Protein AF-A0A2E0SKK7-F1 (afdb_monome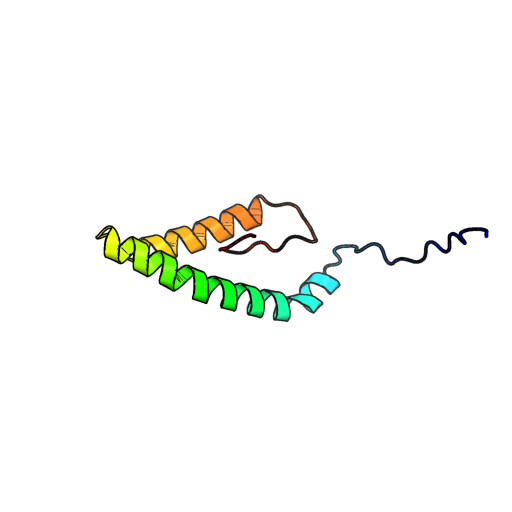r)

Radius of gyration: 18.73 Å; Cα contacts (8 Å, |Δi|>4): 34; chains: 1; bounding box: 65×22×34 Å

Sequence (82 aa):
MSVNSNSNQPKPKGNAAGFVRYFSNDIVSGFMVFLIALPLCLGIASASGFPPIAGIFTAIIGALVTTFISNSELTIKGPAAG

pLDDT: mean 70.43, std 11.56, range [42.06, 86.06]

Solvent-accessible surface area (backbone atoms only — not comparable to full-atom values): 5126 Å² total; per-residue (Å²): 135,84,84,78,86,75,85,79,70,81,72,87,66,80,40,76,70,53,52,67,70,43,44,66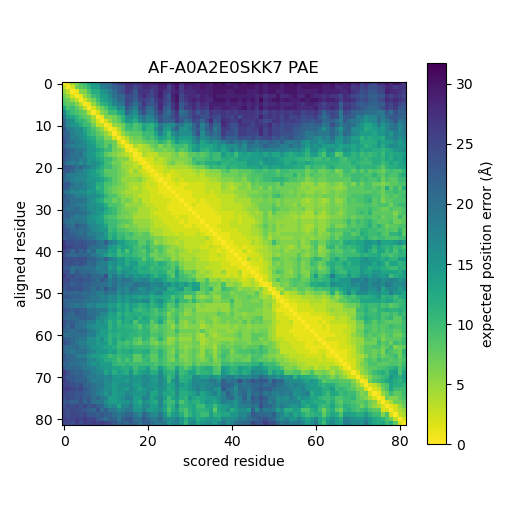,60,52,52,54,53,47,50,53,46,47,64,59,46,50,58,52,44,44,50,52,20,67,75,66,77,44,69,56,67,56,52,52,52,48,45,54,51,50,34,56,51,48,52,67,69,58,90,55,88,87,58,79,72,44,80,70,65,123

Foldseek 3Di:
DDDDPPVPDPPPDLDVVVCVVCVVVLVVVQVVVCVVVLVVLVVVCVVVVHDSVVVVVCLVVVLVVQVVPDDDSPARRHSPGD

Mean predicted aligned error: 12.16 Å

Secondary structure (DSSP, 8-state):
---------------HHHHHHHHHHHHHHHHHHHHHHHHHHHHHHHHHT--HHHHHHHHHHHHHHHHHH---TT---STT--

Structure (mmCIF, N/CA/C/O backbone):
data_AF-A0A2E0SKK7-F1
#
_entry.id   AF-A0A2E0SKK7-F1
#
loop_
_atom_site.group_PDB
_atom_site.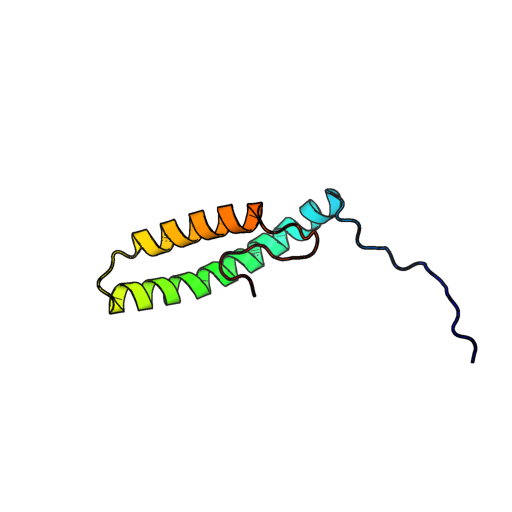id
_atom_site.type_symbol
_atom_site.label_atom_id
_atom_site.label_alt_id
_atom_site.label_comp_id
_atom_site.label_asym_id
_atom_site.label_entity_id
_atom_site.label_seq_id
_atom_site.pdbx_PDB_ins_code
_atom_site.Cartn_x
_atom_site.Cartn_y
_atom_site.Cartn_z
_atom_site.occupancy
_atom_site.B_iso_or_equiv
_atom_site.auth_seq_id
_atom_site.auth_comp_id
_atom_site.auth_asym_id
_atom_site.auth_atom_id
_atom_site.pdbx_PDB_model_num
ATOM 1 N N . MET A 1 1 ? 46.793 -8.621 -0.029 1.00 48.06 1 MET A N 1
ATOM 2 C CA . MET A 1 1 ? 45.694 -8.679 -1.016 1.00 48.06 1 MET A CA 1
ATOM 3 C C . MET A 1 1 ? 45.201 -7.264 -1.301 1.00 48.06 1 MET A C 1
ATOM 5 O O . MET A 1 1 ? 44.598 -6.665 -0.422 1.00 48.06 1 MET A O 1
ATOM 9 N N . SER A 1 2 ? 45.495 -6.719 -2.487 1.00 42.34 2 SER A N 1
ATOM 10 C CA . SER A 1 2 ? 44.929 -5.446 -2.963 1.00 42.34 2 SER A CA 1
ATOM 11 C C . SER A 1 2 ? 43.459 -5.627 -3.326 1.00 42.34 2 SER A C 1
ATOM 13 O O . SER A 1 2 ? 43.134 -6.455 -4.175 1.00 42.34 2 SER A O 1
ATOM 15 N N . VAL A 1 3 ? 42.581 -4.834 -2.713 1.00 57.69 3 VAL A N 1
ATOM 16 C CA . VAL A 1 3 ? 41.189 -4.679 -3.146 1.00 57.69 3 VAL A CA 1
ATOM 17 C C . VAL A 1 3 ? 41.203 -3.890 -4.459 1.00 57.69 3 VAL A C 1
ATOM 19 O O . VAL A 1 3 ? 41.611 -2.733 -4.497 1.00 57.69 3 VAL A O 1
ATOM 22 N N . ASN A 1 4 ? 40.835 -4.556 -5.554 1.00 58.72 4 ASN A N 1
ATOM 23 C CA . ASN A 1 4 ? 40.762 -3.987 -6.896 1.00 58.72 4 ASN A CA 1
ATOM 24 C C . ASN A 1 4 ? 39.480 -3.149 -7.031 1.00 58.72 4 ASN A C 1
ATOM 26 O O . ASN A 1 4 ? 38.373 -3.686 -7.080 1.00 58.72 4 ASN A O 1
ATOM 30 N N . SER A 1 5 ? 39.647 -1.831 -7.083 1.00 59.34 5 SER A N 1
ATOM 31 C CA . SER A 1 5 ? 38.599 -0.840 -7.329 1.00 59.34 5 SER A CA 1
ATOM 32 C C . SER A 1 5 ? 38.149 -0.854 -8.797 1.00 59.34 5 SER A C 1
ATOM 34 O O . SER A 1 5 ? 38.472 0.056 -9.556 1.00 59.34 5 SER A O 1
ATOM 36 N N . ASN A 1 6 ? 37.387 -1.867 -9.218 1.00 53.78 6 ASN A N 1
ATOM 37 C CA . ASN A 1 6 ? 36.627 -1.808 -10.471 1.00 53.78 6 ASN A CA 1
ATOM 38 C C . ASN A 1 6 ? 35.235 -1.220 -10.190 1.00 53.78 6 ASN A C 1
ATOM 40 O O . ASN A 1 6 ? 34.284 -1.913 -9.837 1.00 53.78 6 ASN A O 1
ATOM 44 N N . SER A 1 7 ? 35.147 0.102 -10.309 1.00 57.16 7 SER A N 1
ATOM 45 C CA . SER A 1 7 ? 33.999 0.975 -10.033 1.00 57.16 7 SER A CA 1
ATOM 46 C C . SER A 1 7 ? 32.853 0.867 -11.055 1.00 57.16 7 SER A C 1
ATOM 48 O O . SER A 1 7 ? 32.219 1.866 -11.389 1.00 57.16 7 SER A O 1
ATOM 50 N N . ASN A 1 8 ? 32.542 -0.340 -11.532 1.00 53.66 8 ASN A N 1
ATOM 51 C CA . ASN A 1 8 ? 31.520 -0.581 -12.555 1.00 53.66 8 ASN A CA 1
ATOM 52 C C . ASN A 1 8 ? 30.211 -1.144 -11.971 1.00 53.66 8 ASN A C 1
ATOM 54 O O . ASN A 1 8 ? 29.573 -2.020 -12.547 1.00 53.66 8 ASN A O 1
ATOM 58 N N . GLN A 1 9 ? 29.818 -0.661 -10.791 1.00 62.31 9 GLN A N 1
ATOM 59 C CA . GLN A 1 9 ? 28.486 -0.928 -10.252 1.00 62.31 9 GLN A CA 1
ATOM 60 C C . GLN A 1 9 ? 27.520 0.080 -10.883 1.00 62.31 9 GLN A C 1
ATOM 62 O O . 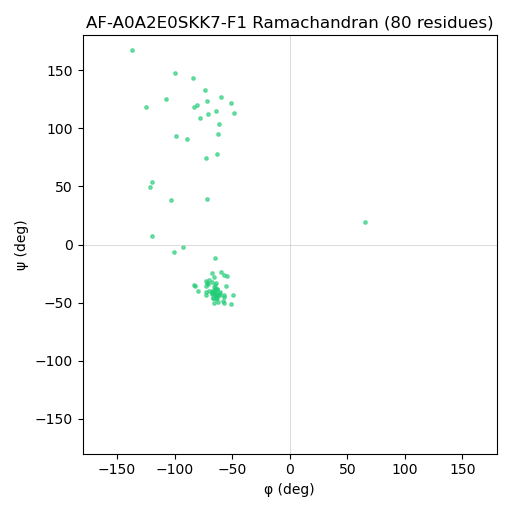GLN A 1 9 ? 27.728 1.287 -10.703 1.00 62.31 9 GLN A O 1
ATOM 67 N N . PRO A 1 10 ? 26.497 -0.359 -11.641 1.00 59.78 10 PRO A N 1
ATOM 68 C CA . PRO A 1 10 ? 25.520 0.552 -12.211 1.00 59.78 10 PRO A CA 1
ATOM 69 C C . PRO A 1 10 ? 24.821 1.252 -11.048 1.00 59.78 10 PRO A C 1
ATOM 71 O O . PRO A 1 10 ? 24.001 0.657 -10.354 1.00 59.78 10 PRO A O 1
ATOM 74 N N . LYS A 1 11 ? 25.185 2.517 -10.797 1.00 59.31 11 LYS A N 1
ATOM 75 C CA . LYS A 1 11 ? 24.441 3.375 -9.873 1.00 59.31 11 LYS A CA 1
ATOM 76 C C . LYS A 1 11 ? 22.982 3.297 -10.318 1.00 59.31 11 LYS A C 1
ATOM 78 O O . LYS A 1 11 ? 22.743 3.599 -11.493 1.00 59.31 11 LYS A O 1
ATOM 83 N N . PRO A 1 12 ? 22.044 2.868 -9.455 1.00 58.34 12 PRO A N 1
ATOM 84 C CA . PRO A 1 12 ? 20.634 2.856 -9.794 1.00 58.34 12 PRO A CA 1
ATOM 85 C C . PRO A 1 12 ? 20.249 4.308 -10.046 1.00 58.34 12 PRO A C 1
ATOM 87 O O . PRO A 1 12 ? 20.059 5.094 -9.127 1.00 58.34 12 PRO A O 1
ATOM 90 N N . LYS A 1 13 ? 20.275 4.699 -11.316 1.00 59.50 13 LYS A N 1
ATOM 91 C CA . LYS A 1 13 ? 19.665 5.930 -11.774 1.00 59.50 13 LYS A CA 1
ATOM 92 C C . LYS A 1 13 ? 18.195 5.576 -11.895 1.00 59.50 13 LYS A C 1
ATOM 94 O O . LYS A 1 13 ? 17.893 4.647 -12.653 1.00 59.50 13 LYS A O 1
ATOM 99 N N . GLY A 1 14 ? 17.310 6.251 -11.163 1.00 59.25 14 GLY A N 1
ATOM 100 C CA . GLY A 1 14 ? 15.872 6.206 -11.403 1.00 59.25 14 GLY A CA 1
ATOM 101 C C . GLY A 1 14 ? 15.593 6.775 -12.782 1.00 59.25 14 GLY A C 1
ATOM 102 O O . GLY A 1 14 ? 15.246 7.929 -12.988 1.00 59.25 14 GLY A O 1
ATOM 103 N N . ASN A 1 15 ? 15.845 5.949 -13.784 1.00 66.19 15 ASN A N 1
ATOM 104 C CA . ASN A 1 15 ? 15.555 6.272 -15.155 1.00 66.19 15 ASN A CA 1
ATOM 105 C C . ASN A 1 15 ? 14.081 5.933 -15.378 1.00 66.19 15 ASN A C 1
ATOM 107 O O . ASN A 1 15 ? 13.611 4.905 -14.884 1.00 66.19 15 ASN A O 1
ATOM 111 N N . ALA A 1 16 ? 13.358 6.726 -16.170 1.00 65.00 16 ALA A N 1
ATOM 112 C CA . ALA A 1 16 ? 11.958 6.437 -16.508 1.00 65.00 16 ALA A CA 1
ATOM 113 C C . ALA A 1 16 ? 11.779 5.020 -17.104 1.00 65.00 16 ALA A C 1
ATOM 115 O O . ALA A 1 16 ? 10.752 4.374 -16.916 1.00 65.00 16 ALA A O 1
ATOM 116 N N . ALA A 1 17 ? 12.829 4.487 -17.741 1.00 66.38 17 ALA A N 1
ATOM 117 C CA . ALA A 1 17 ? 12.894 3.105 -18.211 1.00 66.38 17 ALA A CA 1
ATOM 118 C C . ALA A 1 17 ? 12.848 2.050 -17.081 1.00 66.38 17 ALA A C 1
ATOM 120 O O . ALA A 1 17 ? 12.308 0.967 -17.285 1.00 66.38 17 ALA A O 1
ATOM 121 N N . GLY A 1 18 ? 13.400 2.345 -15.899 1.00 66.75 18 GLY A N 1
ATOM 122 C CA . GLY A 1 18 ? 13.320 1.486 -14.714 1.00 66.75 18 GLY A CA 1
ATOM 123 C C . GLY A 1 18 ? 11.909 1.448 -14.128 1.00 66.75 18 GLY A C 1
ATOM 124 O O . GLY A 1 18 ? 11.419 0.369 -13.813 1.00 66.75 18 GLY A O 1
ATOM 125 N N . PHE A 1 19 ? 11.220 2.593 -14.093 1.00 66.75 19 PHE A N 1
ATOM 126 C CA . PHE A 1 19 ? 9.826 2.679 -13.643 1.00 66.75 19 PHE A CA 1
ATOM 127 C C . PHE A 1 19 ? 8.904 1.781 -14.478 1.00 66.75 19 PHE A C 1
ATOM 129 O O . PHE A 1 19 ? 8.184 0.951 -13.936 1.00 66.75 19 PHE A O 1
ATOM 136 N N . VAL A 1 20 ? 9.000 1.855 -15.810 1.00 69.88 20 VAL A N 1
ATOM 137 C CA . VAL A 1 20 ? 8.199 1.004 -16.712 1.00 69.88 20 VAL A CA 1
ATOM 138 C C . VAL A 1 20 ? 8.565 -0.478 -16.570 1.00 69.88 20 VAL A C 1
ATOM 140 O O . VAL A 1 20 ? 7.697 -1.344 -16.658 1.00 69.88 20 VAL A O 1
ATOM 143 N N . ARG A 1 21 ? 9.842 -0.785 -16.315 1.00 72.12 21 ARG A N 1
ATOM 144 C CA . ARG A 1 21 ? 10.331 -2.165 -16.188 1.00 72.12 21 ARG A CA 1
ATOM 145 C C . ARG A 1 21 ? 9.851 -2.859 -14.911 1.00 72.12 21 ARG A C 1
ATOM 147 O O . ARG A 1 21 ? 9.610 -4.062 -14.956 1.00 72.12 21 ARG A O 1
ATOM 154 N N . TYR A 1 22 ? 9.698 -2.125 -13.808 1.00 73.38 22 TYR A N 1
ATOM 155 C CA . TYR A 1 22 ? 9.245 -2.674 -12.522 1.00 73.38 22 TYR A CA 1
ATOM 156 C C . TYR A 1 22 ? 7.761 -2.417 -12.222 1.00 73.38 22 TYR A C 1
ATOM 158 O O . TYR A 1 22 ? 7.222 -3.033 -11.309 1.00 73.38 22 TYR A O 1
ATOM 166 N N . PHE A 1 23 ? 7.067 -1.639 -13.059 1.00 75.44 23 PHE A N 1
ATOM 167 C CA . PHE A 1 23 ? 5.644 -1.312 -12.919 1.00 75.44 23 PHE A CA 1
ATOM 168 C C . PHE A 1 23 ? 4.737 -2.529 -12.676 1.00 75.44 23 PHE A C 1
ATOM 170 O O . PHE A 1 23 ? 3.860 -2.499 -11.816 1.00 75.44 23 PHE A O 1
ATOM 177 N N . SER A 1 24 ? 4.958 -3.631 -13.402 1.00 78.06 24 SER A N 1
ATOM 178 C CA . SER A 1 24 ? 4.167 -4.859 -13.208 1.00 78.06 24 SER A CA 1
ATOM 179 C C . SER A 1 24 ? 4.392 -5.476 -11.827 1.00 78.06 24 SER A C 1
ATOM 181 O O . SER A 1 24 ? 3.451 -5.949 -11.195 1.00 78.06 24 SER A O 1
ATOM 183 N N . ASN A 1 25 ? 5.633 -5.451 -11.343 1.00 79.69 25 ASN A N 1
ATOM 184 C CA . ASN A 1 25 ? 5.995 -6.007 -10.045 1.00 79.69 25 ASN A CA 1
ATOM 185 C C . ASN A 1 25 ? 5.471 -5.124 -8.896 1.00 79.69 25 ASN A C 1
ATOM 187 O O . ASN A 1 25 ? 5.009 -5.641 -7.878 1.00 79.69 25 ASN A O 1
ATOM 191 N N . ASP A 1 26 ? 5.464 -3.805 -9.097 1.00 78.38 26 ASP A N 1
ATOM 192 C CA . ASP A 1 26 ? 4.909 -2.826 -8.158 1.00 78.38 26 ASP A CA 1
ATOM 193 C C . ASP A 1 26 ? 3.383 -2.944 -8.045 1.00 78.38 26 ASP A C 1
ATOM 195 O O . ASP A 1 26 ? 2.847 -2.904 -6.937 1.00 78.38 26 ASP A O 1
ATOM 199 N N . ILE A 1 27 ? 2.675 -3.181 -9.158 1.00 80.50 27 ILE A N 1
ATOM 200 C CA . ILE A 1 27 ? 1.227 -3.445 -9.136 1.00 80.50 27 ILE A CA 1
ATOM 201 C C . ILE A 1 27 ? 0.909 -4.726 -8.363 1.00 80.50 27 ILE A C 1
ATOM 203 O O . ILE A 1 27 ? -0.005 -4.732 -7.539 1.00 80.50 27 ILE A O 1
ATOM 207 N N . VAL A 1 28 ? 1.652 -5.810 -8.607 1.00 84.19 28 VAL A N 1
ATOM 208 C CA . VAL A 1 28 ? 1.406 -7.095 -7.934 1.00 84.19 28 VAL A CA 1
ATOM 209 C C . VAL A 1 28 ? 1.669 -6.988 -6.430 1.00 84.19 28 VAL A C 1
ATOM 211 O O . VAL A 1 28 ? 0.855 -7.469 -5.637 1.00 84.19 28 VAL A O 1
ATOM 214 N N . SER A 1 29 ? 2.755 -6.321 -6.017 1.00 82.19 29 SER A N 1
ATOM 215 C CA . SER A 1 29 ? 3.053 -6.129 -4.591 1.00 82.19 29 SER A CA 1
ATOM 216 C C . SER A 1 29 ? 2.039 -5.201 -3.908 1.00 82.19 29 SER A C 1
ATOM 218 O O . SER A 1 29 ? 1.542 -5.525 -2.828 1.00 82.19 29 SER A O 1
ATOM 220 N N . GLY A 1 30 ? 1.639 -4.107 -4.570 1.00 78.19 30 GLY A N 1
ATOM 221 C CA . GLY A 1 30 ? 0.618 -3.183 -4.077 1.00 78.19 30 GLY A CA 1
ATOM 222 C C . GLY A 1 30 ? -0.758 -3.835 -3.935 1.00 78.19 30 GLY A C 1
ATOM 223 O O . GLY A 1 30 ? -1.457 -3.587 -2.952 1.00 78.19 30 GLY A O 1
ATOM 224 N N . PHE A 1 31 ? -1.128 -4.721 -4.864 1.00 83.69 31 PHE A N 1
ATOM 225 C CA . PHE A 1 31 ? -2.375 -5.481 -4.789 1.00 83.69 31 PHE A CA 1
ATOM 226 C C . PHE A 1 31 ? -2.379 -6.463 -3.615 1.00 83.69 31 PHE A C 1
ATOM 228 O O . PHE A 1 31 ? -3.346 -6.497 -2.854 1.00 83.69 31 PHE A O 1
ATOM 235 N N . MET A 1 32 ? -1.289 -7.214 -3.420 1.00 86.06 32 MET A N 1
ATOM 236 C CA . MET A 1 32 ? -1.147 -8.103 -2.263 1.00 86.06 32 MET A CA 1
ATOM 237 C C . MET A 1 32 ? -1.292 -7.325 -0.959 1.00 86.06 32 MET A C 1
ATOM 239 O O . MET A 1 32 ? -2.130 -7.686 -0.143 1.00 86.06 32 MET A O 1
ATOM 243 N N . VAL A 1 33 ? -0.565 -6.214 -0.812 1.00 82.81 33 VAL A N 1
ATOM 244 C CA . VAL A 1 33 ? -0.633 -5.312 0.347 1.00 82.81 33 VAL A CA 1
ATOM 245 C C . VAL A 1 33 ? -2.048 -4.772 0.594 1.00 82.81 33 VAL A C 1
ATOM 247 O O . VAL A 1 33 ? -2.520 -4.761 1.732 1.00 82.81 33 VAL A O 1
ATOM 250 N N . PHE A 1 34 ? -2.754 -4.362 -0.460 1.00 80.88 34 PHE A N 1
ATOM 251 C CA . PHE A 1 34 ? -4.137 -3.895 -0.364 1.00 80.88 34 PHE A CA 1
ATOM 252 C C . PHE A 1 34 ? -5.079 -4.985 0.162 1.00 80.88 34 PHE A C 1
ATOM 254 O O . PHE A 1 34 ? -5.907 -4.710 1.031 1.00 80.88 34 PHE A O 1
ATOM 261 N N . LEU A 1 35 ? -4.920 -6.229 -0.301 1.00 85.50 35 LEU A N 1
ATOM 262 C CA . LEU A 1 35 ? -5.715 -7.364 0.168 1.00 85.50 35 LEU A CA 1
ATOM 263 C C . LEU A 1 35 ? -5.444 -7.750 1.626 1.00 85.50 35 LEU A C 1
ATOM 265 O O . LEU A 1 35 ? -6.332 -8.324 2.242 1.00 85.50 35 LEU A O 1
ATOM 269 N N . ILE A 1 36 ? -4.270 -7.448 2.191 1.00 86.00 36 ILE A N 1
ATOM 270 C CA . ILE A 1 36 ? -3.980 -7.648 3.630 1.00 86.00 36 ILE A CA 1
ATOM 271 C C . ILE A 1 36 ? -4.495 -6.472 4.468 1.00 86.00 36 ILE A C 1
ATOM 273 O O . ILE A 1 36 ? -4.974 -6.663 5.585 1.00 86.00 36 ILE A O 1
ATOM 277 N N . ALA A 1 37 ? -4.435 -5.252 3.928 1.00 82.38 37 ALA A N 1
ATOM 278 C CA . ALA A 1 37 ? -4.919 -4.049 4.599 1.00 82.38 37 ALA A CA 1
ATOM 279 C C . ALA A 1 37 ? -6.457 -3.985 4.657 1.00 82.38 37 ALA A C 1
ATOM 281 O O . ALA A 1 37 ? -7.014 -3.651 5.698 1.00 82.38 37 ALA A O 1
ATOM 282 N N . LEU A 1 38 ? -7.159 -4.360 3.581 1.00 84.06 38 LEU A N 1
ATOM 283 C CA . LEU A 1 38 ? -8.627 -4.401 3.528 1.00 84.06 38 LEU A CA 1
ATOM 284 C C . LEU A 1 38 ? -9.287 -5.178 4.686 1.00 84.06 38 LEU A C 1
ATOM 286 O O . LEU A 1 38 ? -10.176 -4.611 5.322 1.00 84.06 38 LEU A O 1
ATOM 290 N N . PRO A 1 39 ? -8.901 -6.431 4.999 1.00 82.12 39 PRO A N 1
ATOM 291 C CA . PRO A 1 39 ? -9.483 -7.187 6.103 1.00 82.12 39 PRO A CA 1
ATOM 292 C C . PRO A 1 39 ? -9.126 -6.590 7.466 1.00 82.12 39 PRO A C 1
ATOM 294 O O . PRO A 1 39 ? -9.968 -6.621 8.361 1.00 82.12 39 PRO A O 1
ATOM 297 N N . LEU A 1 40 ? -7.943 -5.979 7.623 1.00 81.12 40 LEU A N 1
ATOM 298 C CA . LEU A 1 40 ? -7.599 -5.224 8.832 1.00 81.12 40 LEU A CA 1
ATOM 299 C C . LEU A 1 40 ? -8.549 -4.026 9.012 1.00 81.12 40 LEU A C 1
ATOM 301 O O . LEU A 1 40 ? -9.145 -3.859 10.075 1.00 81.12 40 LEU A O 1
ATOM 305 N N . CYS A 1 41 ? -8.743 -3.222 7.961 1.00 75.25 41 CYS A N 1
ATOM 306 C CA . CYS A 1 41 ? -9.639 -2.066 7.978 1.00 75.25 41 CYS A CA 1
ATOM 307 C C . CYS A 1 41 ? -11.099 -2.470 8.224 1.00 75.25 41 CYS A C 1
ATOM 309 O O . CYS A 1 41 ? -11.775 -1.834 9.028 1.00 75.25 41 CYS A O 1
ATOM 311 N N . LEU A 1 42 ? -11.581 -3.535 7.574 1.00 78.12 42 LEU A N 1
ATOM 312 C CA . LEU A 1 42 ? -12.928 -4.084 7.772 1.00 78.12 42 LEU A CA 1
ATOM 313 C C . LEU A 1 42 ? -13.119 -4.651 9.183 1.00 78.12 42 LEU A C 1
ATOM 315 O O . LEU A 1 42 ? -14.174 -4.440 9.776 1.00 78.12 42 LEU A O 1
ATOM 319 N N . GLY A 1 43 ? -12.101 -5.307 9.747 1.00 82.25 43 GLY A N 1
ATOM 320 C CA . GLY A 1 43 ? -12.120 -5.809 11.120 1.00 82.25 43 GLY A CA 1
ATOM 321 C C . GLY A 1 43 ? -12.212 -4.683 12.151 1.00 82.25 43 GLY A C 1
ATOM 322 O O . GLY A 1 43 ? -13.073 -4.722 13.027 1.00 82.25 43 GLY A O 1
ATOM 323 N N . ILE A 1 44 ? -11.389 -3.637 12.006 1.00 77.00 44 ILE A N 1
ATOM 324 C CA . ILE A 1 44 ? -11.423 -2.463 12.893 1.00 77.00 44 ILE A CA 1
ATOM 325 C C . ILE A 1 44 ? -12.735 -1.691 12.716 1.00 77.00 44 ILE A C 1
ATOM 327 O O . ILE A 1 44 ? -13.335 -1.282 13.706 1.00 77.00 44 ILE A O 1
ATOM 331 N N . ALA A 1 45 ? -13.218 -1.524 11.483 1.00 76.94 45 ALA A N 1
ATOM 332 C CA . ALA A 1 45 ? -14.482 -0.846 11.198 1.00 76.94 45 ALA A CA 1
ATOM 333 C C . ALA A 1 45 ? -15.682 -1.597 11.795 1.00 76.94 45 ALA A C 1
ATOM 335 O O . ALA A 1 45 ? -16.518 -0.981 12.454 1.00 76.94 45 ALA A O 1
ATOM 336 N N . SER A 1 46 ? -15.726 -2.927 11.644 1.00 75.75 46 SER A N 1
ATOM 337 C CA . SER A 1 46 ? -16.769 -3.773 12.234 1.00 75.75 46 SER A CA 1
ATOM 338 C C . SER A 1 46 ? -16.717 -3.776 13.763 1.00 75.75 46 SER A C 1
ATOM 340 O O . SER A 1 46 ? -17.769 -3.802 14.394 1.00 75.75 46 SER A O 1
ATOM 342 N N . ALA A 1 47 ? -15.525 -3.730 14.364 1.00 81.19 47 ALA A N 1
ATOM 343 C CA . ALA A 1 47 ? -15.366 -3.619 15.815 1.00 81.19 47 ALA A CA 1
ATOM 344 C C . ALA A 1 47 ? -15.719 -2.217 16.348 1.00 81.19 47 ALA A C 1
ATOM 346 O O . ALA A 1 47 ? -16.206 -2.087 17.467 1.00 81.19 47 ALA A O 1
ATOM 347 N N . SER A 1 48 ? -15.500 -1.172 15.544 1.00 73.25 48 SER A N 1
ATOM 348 C CA . SER A 1 48 ? -15.719 0.233 15.923 1.00 73.25 48 SER A CA 1
ATOM 349 C C . SER A 1 48 ? -17.111 0.760 15.548 1.00 73.25 48 SER A C 1
ATOM 351 O O . SER A 1 48 ? -17.412 1.923 15.807 1.00 73.25 48 SER A O 1
ATOM 353 N N . GLY A 1 49 ? -17.952 -0.058 14.903 1.00 74.81 49 GLY A N 1
ATOM 354 C CA . GLY A 1 49 ? -19.278 0.344 14.420 1.00 74.81 49 GLY A CA 1
ATOM 355 C C . GLY A 1 49 ? -19.254 1.405 13.310 1.00 74.81 49 GLY A C 1
ATOM 356 O O . GLY A 1 49 ? -20.252 2.092 13.102 1.00 74.81 49 GLY A O 1
ATOM 357 N N . PHE A 1 50 ? -18.124 1.572 12.613 1.00 74.25 50 PHE A N 1
ATOM 358 C CA . PHE A 1 50 ? -17.927 2.634 11.624 1.00 74.25 50 PHE A CA 1
ATOM 359 C C . PHE A 1 50 ? -18.119 2.119 10.184 1.00 74.25 50 PHE A C 1
ATOM 361 O O . PHE A 1 50 ? -17.781 0.967 9.900 1.00 74.25 50 PHE A O 1
ATOM 368 N N . PRO A 1 51 ? -18.624 2.940 9.241 1.00 77.56 51 PRO A N 1
ATOM 369 C CA . PRO A 1 51 ? -18.819 2.521 7.855 1.00 77.56 51 PRO A CA 1
ATOM 370 C C . PRO A 1 51 ? -17.495 2.093 7.188 1.00 77.56 51 PRO A C 1
ATOM 372 O O . PRO A 1 51 ? -16.562 2.900 7.123 1.00 77.56 51 PRO A O 1
ATOM 375 N N . PRO A 1 52 ? -17.407 0.885 6.593 1.00 76.31 52 PRO A N 1
ATOM 376 C CA . PRO A 1 52 ? -16.206 0.410 5.890 1.00 76.31 52 PRO A CA 1
ATOM 377 C C . PRO A 1 52 ? -15.752 1.334 4.752 1.00 76.31 52 PRO A C 1
ATOM 379 O O . PRO A 1 52 ? -14.568 1.402 4.422 1.00 76.31 52 PRO A O 1
ATOM 382 N N . ILE A 1 53 ? -16.698 2.090 4.184 1.00 80.19 53 ILE A N 1
ATOM 383 C CA . ILE A 1 53 ? -16.459 3.064 3.116 1.00 80.19 53 ILE A CA 1
ATOM 384 C C . ILE A 1 53 ? -15.394 4.098 3.516 1.00 80.19 53 ILE A C 1
ATOM 386 O O . ILE A 1 53 ? -14.581 4.501 2.688 1.00 80.19 53 ILE A O 1
ATOM 390 N N . ALA A 1 54 ? -15.345 4.493 4.791 1.00 79.88 54 ALA A N 1
ATOM 391 C CA . ALA A 1 54 ? -14.411 5.506 5.260 1.00 79.88 54 ALA A CA 1
ATOM 392 C C . ALA A 1 54 ? -12.964 4.996 5.298 1.00 79.88 54 ALA A C 1
ATOM 394 O O . ALA A 1 54 ? -12.043 5.751 4.995 1.00 79.88 54 ALA A O 1
ATOM 395 N N . GLY A 1 55 ? -12.763 3.704 5.583 1.00 76.19 55 GLY A N 1
ATOM 396 C CA . GLY A 1 55 ? -11.444 3.071 5.510 1.00 76.19 55 GLY A CA 1
ATOM 397 C C . GLY A 1 55 ? -10.884 3.071 4.085 1.00 76.19 55 GLY A C 1
ATOM 398 O O . GLY A 1 55 ? -9.704 3.346 3.886 1.00 76.19 55 GLY A O 1
ATOM 399 N N . ILE A 1 56 ? -11.747 2.859 3.085 1.00 78.88 56 ILE A N 1
ATOM 400 C CA . ILE A 1 56 ? -11.373 2.907 1.663 1.00 78.88 56 ILE A CA 1
ATOM 401 C C . ILE A 1 56 ? -10.981 4.330 1.250 1.00 78.88 56 ILE A C 1
ATOM 403 O O . ILE A 1 56 ? -9.936 4.521 0.630 1.00 78.88 56 ILE A O 1
ATOM 407 N N . PHE A 1 57 ? -11.770 5.340 1.629 1.00 83.06 57 PHE A N 1
ATOM 408 C CA . PHE A 1 57 ? -11.436 6.739 1.339 1.00 83.06 57 PHE A CA 1
ATOM 409 C C . PHE A 1 57 ? -10.113 7.166 1.985 1.00 83.06 57 PHE A C 1
ATOM 411 O O . PHE A 1 57 ? -9.274 7.775 1.318 1.00 83.06 57 PHE A O 1
ATOM 418 N N . THR A 1 58 ? -9.883 6.792 3.247 1.00 80.31 58 THR A N 1
ATOM 419 C CA . THR A 1 58 ? -8.604 7.026 3.932 1.00 80.31 58 THR A CA 1
ATOM 420 C C . THR A 1 58 ? -7.445 6.325 3.231 1.00 80.31 58 THR A C 1
ATOM 422 O O . THR A 1 58 ? -6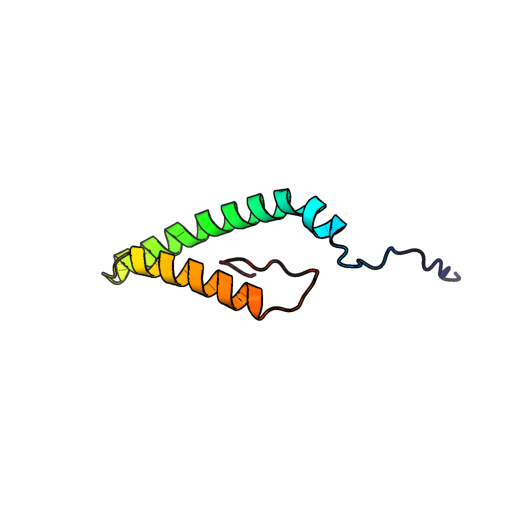.386 6.930 3.089 1.00 80.31 58 THR A O 1
ATOM 425 N N . ALA A 1 59 ? -7.626 5.091 2.751 1.00 76.81 59 ALA A N 1
ATOM 426 C CA . ALA A 1 59 ? -6.580 4.365 2.036 1.00 76.81 59 ALA A CA 1
ATOM 427 C C . ALA A 1 59 ? -6.210 5.048 0.708 1.00 76.81 59 ALA A C 1
ATOM 429 O O . ALA A 1 59 ? -5.028 5.185 0.399 1.00 76.81 59 ALA A O 1
ATOM 430 N N . ILE A 1 60 ? -7.202 5.535 -0.047 1.00 80.94 60 ILE A N 1
ATOM 431 C CA . ILE A 1 60 ? -6.983 6.245 -1.318 1.00 80.94 60 ILE A CA 1
ATOM 432 C C . ILE A 1 60 ? -6.259 7.574 -1.079 1.00 80.94 60 ILE A C 1
ATOM 434 O O . ILE A 1 60 ? -5.238 7.846 -1.711 1.00 80.94 60 ILE A O 1
ATOM 438 N N . ILE A 1 61 ? -6.753 8.398 -0.149 1.00 85.62 61 ILE A N 1
ATOM 439 C CA . ILE A 1 61 ? -6.148 9.706 0.139 1.00 85.62 61 ILE A CA 1
ATOM 440 C C . ILE A 1 61 ? -4.768 9.535 0.776 1.00 85.62 61 ILE A C 1
ATOM 442 O O . ILE A 1 61 ? -3.821 10.207 0.375 1.00 85.62 61 ILE A O 1
ATOM 446 N N . GLY A 1 62 ? -4.625 8.604 1.720 1.00 78.56 62 GLY A N 1
ATOM 447 C CA . GLY A 1 62 ? -3.353 8.281 2.356 1.00 78.56 62 GLY A CA 1
ATOM 448 C C . GLY A 1 62 ? -2.303 7.865 1.333 1.00 78.56 62 GLY A C 1
ATOM 449 O O . GLY A 1 62 ? -1.195 8.402 1.363 1.00 78.56 62 GLY A O 1
ATOM 450 N N . ALA A 1 63 ? -2.666 6.997 0.381 1.00 74.75 63 ALA A N 1
ATOM 451 C CA . ALA A 1 63 ? -1.781 6.570 -0.698 1.00 74.75 63 ALA A CA 1
ATOM 452 C C . ALA A 1 63 ? -1.392 7.728 -1.628 1.00 74.75 63 ALA A C 1
ATOM 454 O O . ALA A 1 63 ? -0.207 7.879 -1.919 1.00 74.75 63 ALA A O 1
ATOM 455 N N . LEU A 1 64 ? -2.342 8.576 -2.047 1.00 79.88 64 LEU A N 1
ATOM 456 C CA . LEU A 1 64 ? -2.080 9.739 -2.913 1.00 79.88 64 LEU A CA 1
ATOM 457 C C . LEU A 1 64 ? -1.183 10.791 -2.240 1.00 79.88 64 LEU A C 1
AT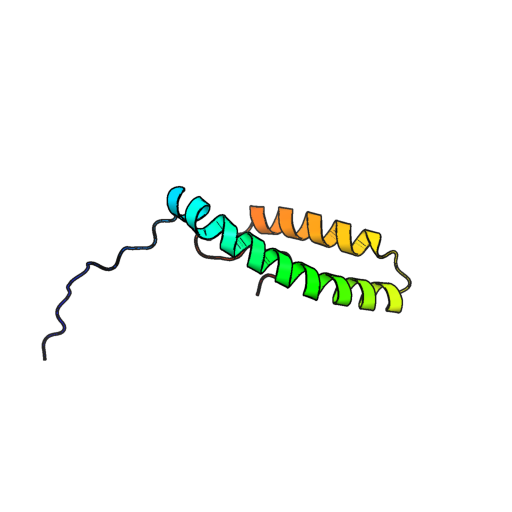OM 459 O O . LEU A 1 64 ? -0.257 11.321 -2.851 1.00 79.88 64 LEU A O 1
ATOM 463 N N . VAL A 1 65 ? -1.419 11.080 -0.961 1.00 82.31 65 VAL A N 1
ATOM 464 C CA . VAL A 1 65 ? -0.650 12.092 -0.224 1.00 82.31 65 VAL A CA 1
ATOM 465 C C . VAL A 1 65 ? 0.766 11.594 0.085 1.00 82.31 65 VAL A C 1
ATOM 467 O O . VAL A 1 65 ? 1.740 12.318 -0.128 1.00 82.31 65 VAL A O 1
ATOM 470 N N . THR A 1 66 ? 0.927 10.339 0.518 1.00 71.25 66 THR A N 1
ATOM 471 C CA . THR A 1 66 ? 2.264 9.760 0.767 1.00 71.25 66 THR A CA 1
ATOM 472 C C . THR A 1 66 ? 3.061 9.511 -0.520 1.00 71.25 66 THR A C 1
ATOM 474 O O . THR A 1 66 ? 4.292 9.660 -0.517 1.00 71.25 66 THR A O 1
ATOM 477 N N . THR A 1 67 ? 2.402 9.214 -1.651 1.00 71.31 67 THR A N 1
ATOM 478 C CA . THR A 1 67 ? 3.062 9.190 -2.973 1.00 71.31 67 THR A CA 1
ATOM 479 C C . THR A 1 67 ? 3.539 10.571 -3.416 1.00 71.31 67 THR A C 1
ATOM 481 O O . THR A 1 67 ? 4.557 10.637 -4.099 1.00 71.31 67 THR A O 1
ATOM 484 N N . PHE A 1 68 ? 2.913 11.663 -2.982 1.00 72.88 68 PHE A N 1
ATOM 485 C CA . PHE A 1 68 ? 3.405 13.008 -3.292 1.00 72.88 68 PHE A CA 1
ATOM 486 C C . PHE A 1 68 ? 4.537 13.468 -2.357 1.00 72.88 68 PHE A C 1
ATOM 488 O O . PHE A 1 68 ? 5.471 14.130 -2.796 1.00 72.88 68 PHE A O 1
ATOM 495 N N . ILE A 1 69 ? 4.488 13.088 -1.074 1.00 75.31 69 ILE A N 1
ATOM 496 C CA . ILE A 1 69 ? 5.465 13.530 -0.059 1.00 75.31 69 ILE A CA 1
ATOM 497 C C . ILE A 1 69 ? 6.789 12.759 -0.115 1.00 75.31 69 ILE A C 1
ATOM 499 O O . ILE A 1 69 ? 7.852 13.342 0.086 1.00 75.31 69 ILE A O 1
ATOM 503 N N . SER A 1 70 ? 6.766 11.445 -0.347 1.00 65.56 70 SER A N 1
ATOM 504 C CA . SER A 1 70 ? 8.020 10.672 -0.345 1.00 65.56 70 SER A CA 1
ATOM 505 C C . SER A 1 70 ? 8.843 10.964 -1.633 1.00 65.56 70 SER A C 1
ATOM 507 O O . SER A 1 70 ? 8.301 11.031 -2.731 1.00 65.56 70 SER A O 1
ATOM 509 N N . ASN A 1 71 ? 10.143 11.225 -1.529 1.00 60.16 71 ASN A N 1
ATOM 510 C CA . ASN A 1 71 ? 10.984 11.672 -2.655 1.00 60.16 71 ASN A CA 1
ATOM 511 C C . ASN A 1 71 ? 12.146 10.694 -2.874 1.00 60.16 71 ASN A C 1
ATOM 513 O O . ASN A 1 71 ? 13.314 11.073 -2.865 1.00 60.16 71 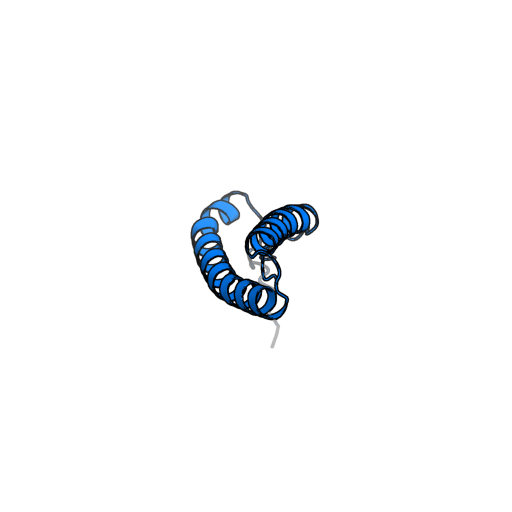ASN A O 1
ATOM 517 N N . SER A 1 72 ? 11.828 9.401 -2.942 1.00 60.56 72 SER A N 1
ATOM 518 C CA . SER A 1 72 ? 12.830 8.340 -3.025 1.00 60.56 72 SER A CA 1
ATOM 519 C C . SER A 1 72 ? 12.573 7.457 -4.239 1.00 60.56 72 SER A C 1
ATOM 521 O O . SER A 1 72 ? 11.535 6.803 -4.330 1.00 60.56 72 SER A O 1
ATOM 523 N N . GLU A 1 73 ? 13.548 7.432 -5.153 1.00 55.41 73 GLU A N 1
ATOM 524 C CA . GLU A 1 73 ? 13.545 6.627 -6.385 1.00 55.41 73 GLU A CA 1
ATOM 525 C C . GLU A 1 73 ? 13.575 5.106 -6.133 1.00 55.41 73 GLU A C 1
ATOM 527 O O . GLU A 1 73 ? 13.364 4.331 -7.061 1.00 55.41 73 GLU A O 1
ATOM 532 N N . LEU A 1 74 ? 13.838 4.667 -4.896 1.00 54.31 74 LEU A N 1
ATOM 533 C CA . LEU A 1 74 ? 13.958 3.254 -4.505 1.00 54.31 74 LEU A CA 1
ATOM 534 C C . LEU A 1 74 ? 12.932 2.824 -3.444 1.00 54.31 74 LEU A C 1
ATOM 536 O O . LEU A 1 74 ? 13.024 1.715 -2.921 1.00 54.31 74 LEU A O 1
ATOM 540 N N . THR A 1 75 ? 11.972 3.682 -3.090 1.00 54.16 75 THR A N 1
ATOM 541 C CA . THR A 1 75 ? 11.020 3.394 -2.007 1.00 54.16 75 THR A CA 1
ATOM 542 C C . THR A 1 75 ? 9.634 3.081 -2.552 1.00 54.16 75 THR A C 1
ATOM 544 O O . THR A 1 75 ? 9.031 3.893 -3.253 1.00 54.16 75 THR A O 1
ATOM 547 N N . ILE A 1 76 ? 9.106 1.920 -2.158 1.00 52.34 76 ILE A N 1
ATOM 548 C CA . ILE A 1 76 ? 7.728 1.507 -2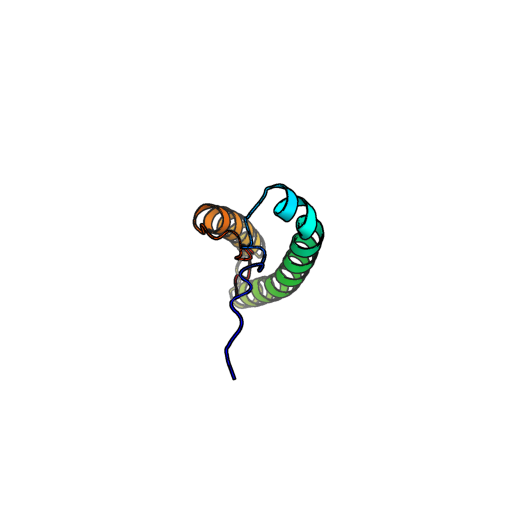.429 1.00 52.34 76 ILE A CA 1
ATOM 549 C C . ILE A 1 76 ? 6.784 2.474 -1.710 1.00 52.34 76 ILE A C 1
ATOM 551 O O . ILE A 1 76 ? 6.750 2.555 -0.484 1.00 52.34 76 ILE A O 1
ATOM 555 N N . LYS A 1 77 ? 6.012 3.230 -2.487 1.00 58.94 77 LYS A N 1
ATOM 556 C CA . LYS A 1 77 ? 4.966 4.120 -1.981 1.00 58.94 77 LYS A CA 1
ATOM 557 C C . LYS A 1 77 ? 3.631 3.408 -2.127 1.00 58.94 77 LYS A C 1
ATOM 559 O O . LYS A 1 77 ? 3.025 3.444 -3.193 1.00 58.94 77 LYS A O 1
ATOM 564 N N . GLY A 1 78 ? 3.205 2.724 -1.071 1.00 56.19 78 GLY A N 1
ATOM 565 C CA . GLY A 1 78 ? 1.959 1.962 -1.064 1.00 56.19 78 GLY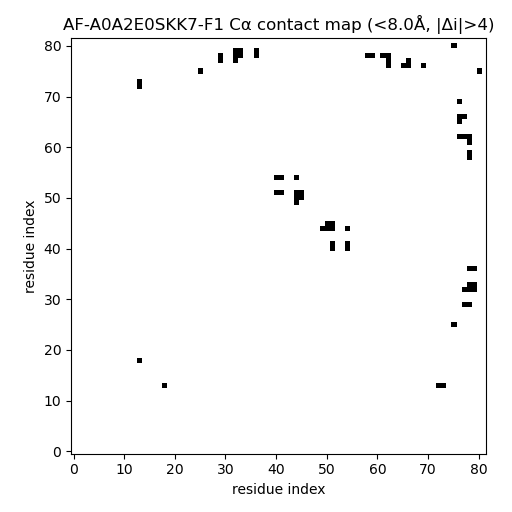 A CA 1
ATOM 566 C C . GLY A 1 78 ? 1.153 2.132 0.228 1.00 56.19 78 GLY A C 1
ATOM 567 O O . GLY A 1 78 ? 1.684 2.643 1.214 1.00 56.19 78 GLY A O 1
ATOM 568 N N . PRO A 1 79 ? -0.120 1.684 0.244 1.00 54.81 79 PRO A N 1
ATOM 569 C CA . PRO A 1 79 ? -1.038 1.837 1.380 1.00 54.81 79 PRO A CA 1
ATOM 570 C C . PRO A 1 79 ? -0.565 1.192 2.692 1.00 54.81 79 PRO A C 1
ATOM 572 O O . PRO A 1 79 ? -0.995 1.619 3.758 1.00 54.81 79 PRO A O 1
ATOM 575 N N . ALA A 1 80 ? 0.318 0.192 2.628 1.00 53.16 80 ALA A N 1
ATOM 576 C CA . ALA A 1 80 ? 0.993 -0.384 3.793 1.00 53.16 80 ALA A CA 1
ATOM 577 C C . ALA A 1 80 ? 2.512 -0.228 3.668 1.00 53.16 80 ALA A C 1
ATOM 579 O O . ALA A 1 80 ? 3.246 -1.210 3.694 1.00 53.16 80 ALA A O 1
ATOM 580 N N . ALA A 1 81 ? 2.964 1.011 3.449 1.00 49.75 81 ALA A N 1
ATOM 581 C CA . ALA A 1 81 ? 4.378 1.364 3.454 1.00 49.75 81 ALA A CA 1
ATOM 582 C C . ALA A 1 81 ? 5.074 0.784 4.700 1.00 49.75 81 ALA A C 1
ATOM 584 O O . ALA A 1 81 ? 4.780 1.180 5.830 1.00 49.75 81 ALA A O 1
ATOM 585 N N . GLY A 1 82 ? 5.976 -0.160 4.442 1.00 42.06 82 GLY A N 1
ATOM 586 C CA . GLY A 1 82 ? 6.832 -0.898 5.362 1.00 42.06 82 GLY A CA 1
ATOM 587 C C . GLY A 1 82 ? 7.967 -1.529 4.571 1.00 42.06 82 GLY A C 1
ATOM 588 O O . GLY A 1 82 ? 7.756 -1.793 3.364 1.00 42.06 82 GLY A O 1
#